Protein AF-A0A8C6Y7R2-F1 (afdb_monomer_lite)

InterPro domains:
  IPR027887 Protein of unknown function DUF4464 [PF14713] (16-83)
  IPR027887 Protein of unknown function DUF4464 [PTHR33588] (9-84)

Organism: Naja naja (NCBI:txid35670)

Radius of gyration: 19.45 Å; chains: 1; bounding box: 44×36×60 Å

Sequence (92 aa):
MAGAEGDDAGAVLDHIVTQFSTYEEYLDSQITTQDLFYLENEEMARQLVELGFRGSGEVLKREDFIARKLAAEASRISERQQQNCQVWKPLA

Secondary structure (DSSP, 8-state):
-----TTHHHHHHHHHHHH-SSHHHHHHHH--HHHHHHHS-HHHHHHHHHTTSSSSS-PPPHHHHHHHHHHHHHHHHHHHHHHHHHHT----

Foldseek 3Di:
DDDPPPPPVLVVLVVLVVVDVAPLVVLQVQDDVVNCVVVVDSVVSSVCVQVLVGDPSDRDHNCNSVVSVVVVVVVVVVVVVVVVVVVPPPDD

pLDDT: mean 71.02, std 11.4, range [38.59, 84.19]

Structure (mmCIF, N/CA/C/O backbone):
data_AF-A0A8C6Y7R2-F1
#
_entry.id   AF-A0A8C6Y7R2-F1
#
loop_
_atom_site.group_PDB
_atom_site.id
_atom_site.type_symbol
_atom_site.label_atom_id
_atom_site.label_alt_id
_atom_site.label_comp_id
_atom_site.label_asym_id
_atom_site.label_entity_id
_atom_site.label_seq_id
_atom_site.pdbx_PDB_ins_code
_atom_site.Cartn_x
_atom_site.Cartn_y
_atom_site.Cartn_z
_atom_site.occupancy
_atom_site.B_iso_or_equiv
_atom_site.auth_seq_id
_atom_site.auth_comp_id
_atom_site.auth_asym_id
_atom_site.auth_atom_id
_atom_site.pdbx_PDB_model_num
ATOM 1 N N . MET A 1 1 ? 1.801 -31.584 -13.991 1.00 39.00 1 MET A N 1
ATOM 2 C CA . MET A 1 1 ? 2.632 -30.366 -14.041 1.00 39.00 1 MET A CA 1
ATOM 3 C C . MET A 1 1 ? 1.822 -29.288 -13.346 1.00 39.00 1 MET A C 1
ATOM 5 O O . MET A 1 1 ? 0.702 -29.044 -13.771 1.00 39.00 1 MET A O 1
ATOM 9 N N . ALA A 1 2 ? 2.286 -28.851 -12.178 1.00 43.28 2 ALA A N 1
ATOM 10 C CA . ALA A 1 2 ? 1.549 -28.008 -11.241 1.00 43.28 2 ALA A CA 1
ATOM 11 C C . ALA A 1 2 ? 1.585 -26.523 -11.642 1.00 43.28 2 ALA A C 1
ATOM 13 O O . ALA A 1 2 ? 2.604 -26.074 -12.160 1.00 43.28 2 ALA A O 1
ATOM 14 N N . GLY A 1 3 ? 0.501 -25.803 -11.330 1.00 38.59 3 GLY A N 1
ATOM 15 C CA . GLY A 1 3 ? 0.510 -24.378 -10.980 1.00 38.59 3 GLY A CA 1
ATOM 16 C C . GLY A 1 3 ? 0.566 -23.374 -12.129 1.00 38.59 3 GLY A C 1
ATOM 17 O O . GLY A 1 3 ? 1.605 -22.770 -12.364 1.00 38.59 3 GLY A O 1
ATOM 18 N N . ALA A 1 4 ? -0.573 -23.128 -12.777 1.00 45.19 4 ALA A N 1
ATOM 19 C CA . ALA A 1 4 ? -0.841 -21.870 -13.474 1.00 45.19 4 ALA A CA 1
ATOM 20 C C . ALA A 1 4 ? -1.758 -21.017 -12.580 1.00 45.19 4 ALA A C 1
ATOM 22 O O . ALA A 1 4 ? -2.948 -20.900 -12.839 1.00 45.19 4 ALA A O 1
ATOM 23 N N . GLU A 1 5 ? -1.219 -20.503 -11.473 1.00 49.16 5 GLU A N 1
ATOM 24 C CA . GLU A 1 5 ? -1.935 -19.610 -10.537 1.00 49.16 5 GLU A CA 1
ATOM 25 C C . GLU A 1 5 ? -1.214 -18.249 -10.382 1.00 49.16 5 GLU A C 1
ATOM 27 O O . GLU A 1 5 ? -1.531 -17.465 -9.499 1.00 49.16 5 GLU A O 1
ATOM 32 N N . GLY A 1 6 ? -0.244 -17.932 -11.253 1.00 51.88 6 GLY A N 1
ATOM 33 C CA . GLY A 1 6 ? 0.602 -16.731 -11.138 1.00 51.88 6 GLY A CA 1
ATOM 34 C C . GLY A 1 6 ? 0.131 -15.475 -11.889 1.00 51.88 6 GLY A C 1
ATOM 35 O O . GLY A 1 6 ? 0.677 -14.398 -11.649 1.00 51.88 6 GLY A O 1
ATOM 36 N N . ASP A 1 7 ? -0.852 -15.581 -12.787 1.00 53.16 7 ASP A N 1
ATOM 37 C CA . ASP A 1 7 ? -1.265 -14.465 -13.656 1.00 53.16 7 ASP A CA 1
ATOM 38 C C . ASP A 1 7 ? -2.388 -13.595 -13.059 1.00 53.16 7 ASP A C 1
ATOM 40 O O . ASP A 1 7 ? -2.430 -12.393 -13.317 1.00 53.16 7 ASP A O 1
ATOM 44 N N . ASP A 1 8 ? -3.255 -14.154 -12.206 1.00 56.69 8 ASP A N 1
ATOM 45 C CA . ASP A 1 8 ? -4.393 -13.418 -11.625 1.00 56.69 8 ASP A CA 1
ATOM 46 C C . ASP A 1 8 ? -3.940 -12.448 -10.524 1.00 56.69 8 ASP A C 1
ATOM 48 O O . ASP A 1 8 ? -4.230 -11.250 -10.570 1.00 56.69 8 ASP A O 1
ATOM 52 N N . ALA A 1 9 ? -3.080 -12.924 -9.616 1.00 59.62 9 ALA A N 1
ATOM 53 C CA . ALA A 1 9 ? -2.470 -12.096 -8.578 1.00 59.62 9 ALA A CA 1
ATOM 54 C C . ALA A 1 9 ? -1.702 -10.907 -9.173 1.00 59.62 9 ALA A C 1
ATOM 56 O O . ALA A 1 9 ? -1.678 -9.830 -8.587 1.00 59.62 9 ALA A O 1
ATOM 57 N N . GLY A 1 10 ? -1.106 -11.071 -10.361 1.00 64.88 10 GLY A N 1
AT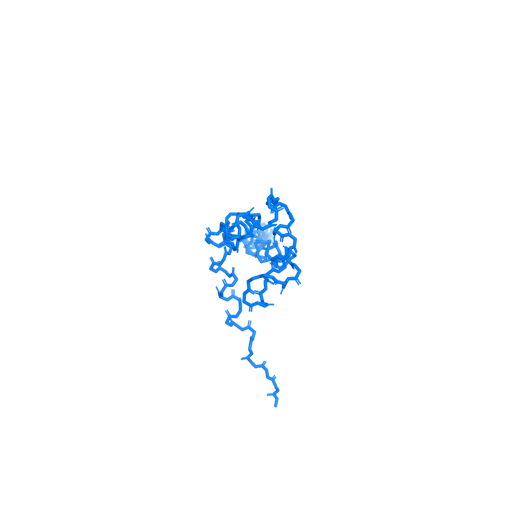OM 58 C CA . GLY A 1 10 ? -0.405 -9.991 -11.043 1.00 64.88 10 GLY A CA 1
ATOM 59 C C . GLY A 1 10 ? -1.301 -8.894 -11.595 1.00 64.88 10 GLY A C 1
ATOM 60 O O . GLY A 1 10 ? -0.912 -7.730 -11.516 1.00 64.88 10 GLY A O 1
ATOM 61 N N . ALA A 1 11 ? -2.484 -9.242 -12.095 1.00 70.62 11 ALA A N 1
ATOM 62 C CA . ALA A 1 11 ? -3.479 -8.271 -12.536 1.00 70.62 11 ALA A CA 1
ATOM 63 C C . ALA A 1 11 ? -4.130 -7.547 -11.346 1.00 70.62 11 ALA A C 1
ATOM 65 O O . ALA A 1 11 ? -4.316 -6.333 -11.394 1.00 70.62 11 ALA A O 1
ATOM 66 N N . VAL A 1 12 ? -4.404 -8.262 -10.247 1.00 72.12 12 VAL A N 1
ATOM 67 C CA . VAL A 1 12 ? -4.894 -7.658 -8.995 1.00 72.12 12 VAL A CA 1
ATOM 68 C C . VAL A 1 12 ? -3.866 -6.669 -8.440 1.00 72.12 12 VAL A C 1
ATOM 70 O O . VAL A 1 12 ? -4.211 -5.543 -8.092 1.00 72.12 12 VAL A O 1
ATOM 73 N N . LEU A 1 13 ? -2.587 -7.047 -8.432 1.00 72.56 13 LEU A N 1
ATOM 74 C CA . LEU A 1 13 ? -1.476 -6.172 -8.058 1.00 72.56 13 LEU A CA 1
ATOM 75 C C . LEU A 1 13 ? -1.368 -4.926 -8.938 1.00 72.56 13 LEU A C 1
ATOM 77 O O . LEU A 1 13 ? -1.177 -3.839 -8.402 1.00 72.56 13 LEU A O 1
ATOM 81 N N . ASP A 1 14 ? -1.470 -5.084 -10.262 1.00 76.94 14 ASP A N 1
ATOM 82 C CA . ASP A 1 14 ? -1.443 -3.977 -11.226 1.00 76.94 14 ASP A CA 1
ATOM 83 C C . ASP A 1 14 ? -2.588 -2.988 -10.962 1.00 76.94 14 ASP A C 1
ATOM 85 O O . ASP A 1 14 ? -2.383 -1.774 -10.901 1.00 76.94 14 ASP A O 1
ATOM 89 N N . HIS A 1 15 ? -3.781 -3.513 -10.673 1.00 80.00 15 HIS A N 1
ATOM 90 C CA . HIS A 1 15 ? -4.928 -2.709 -10.269 1.00 80.00 15 HIS A CA 1
ATOM 91 C C . HIS A 1 15 ? -4.676 -1.972 -8.940 1.00 80.00 15 HIS A C 1
ATOM 93 O O . HIS A 1 15 ? -5.004 -0.799 -8.809 1.00 80.00 15 HIS A O 1
ATOM 99 N N . ILE A 1 16 ? -4.018 -2.605 -7.965 1.00 80.25 16 ILE A N 1
ATOM 100 C CA . ILE A 1 16 ? -3.668 -1.967 -6.684 1.00 80.25 16 ILE A CA 1
ATOM 101 C C . ILE A 1 16 ? -2.627 -0.851 -6.880 1.00 80.25 16 ILE A C 1
ATOM 103 O O . ILE A 1 16 ? -2.822 0.247 -6.368 1.00 80.25 16 ILE A O 1
ATOM 107 N N . VAL A 1 17 ? -1.541 -1.074 -7.633 1.00 79.12 17 VAL A N 1
ATOM 108 C CA . VAL A 1 17 ? -0.513 -0.032 -7.876 1.00 79.12 17 VAL A CA 1
ATOM 109 C C . VAL A 1 17 ? -1.007 1.105 -8.776 1.00 79.12 17 VAL A C 1
ATOM 111 O O . VAL A 1 17 ? -0.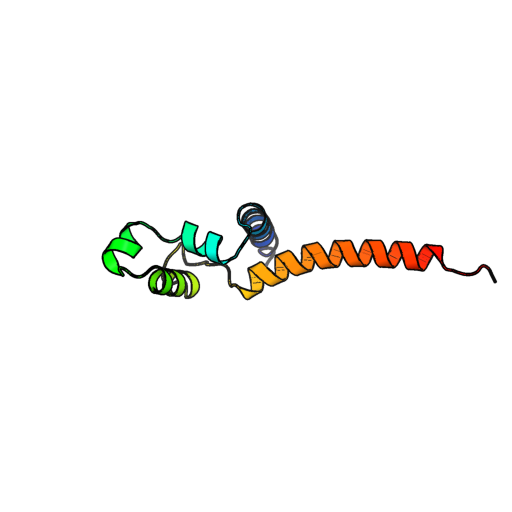411 2.182 -8.777 1.00 79.12 17 VAL A O 1
ATOM 114 N N . THR A 1 18 ? -2.068 0.881 -9.558 1.00 80.81 18 THR A N 1
ATOM 115 C CA . THR A 1 18 ? -2.731 1.931 -10.349 1.00 80.81 18 THR A CA 1
ATOM 116 C C . THR A 1 18 ? -3.784 2.686 -9.543 1.00 80.81 18 THR A C 1
ATOM 118 O O . THR A 1 18 ? -3.928 3.892 -9.740 1.00 80.81 18 THR A O 1
ATOM 121 N N . GLN A 1 19 ? -4.490 2.020 -8.623 1.00 83.38 19 GLN A N 1
ATOM 122 C CA . GLN A 1 19 ? -5.432 2.673 -7.711 1.00 83.38 19 GLN A CA 1
ATOM 123 C C . GLN A 1 19 ? -4.735 3.476 -6.608 1.00 83.38 19 GLN A C 1
ATOM 125 O O . GLN A 1 19 ? -5.200 4.565 -6.284 1.00 83.38 19 GLN A O 1
ATOM 130 N N . PHE A 1 20 ? -3.634 2.967 -6.051 1.00 83.38 20 PHE A N 1
ATOM 131 C CA . PHE A 1 20 ? -2.928 3.579 -4.926 1.00 83.38 20 PHE A CA 1
ATOM 132 C C . PHE A 1 20 ? -1.550 4.080 -5.348 1.00 83.38 20 PHE A C 1
ATOM 134 O O . PHE A 1 20 ? -0.730 3.339 -5.889 1.00 83.38 20 PHE A O 1
ATOM 141 N N . SER A 1 21 ? -1.251 5.348 -5.056 1.00 79.19 21 SER A N 1
ATOM 142 C CA . SER A 1 21 ? 0.038 5.950 -5.436 1.00 79.19 21 SER A CA 1
ATOM 143 C C . SER A 1 21 ? 1.192 5.504 -4.536 1.00 79.19 21 SER A C 1
ATOM 145 O O . SER A 1 21 ? 2.351 5.415 -4.980 1.00 79.19 21 SER A O 1
ATOM 147 N N . THR A 1 22 ? 0.878 5.236 -3.266 1.00 81.56 22 THR A N 1
ATOM 148 C CA . THR A 1 22 ? 1.830 4.839 -2.231 1.00 81.56 22 THR A CA 1
ATOM 149 C C . THR A 1 22 ? 1.334 3.615 -1.471 1.00 81.56 22 THR A C 1
ATOM 151 O O . THR A 1 22 ? 0.137 3.380 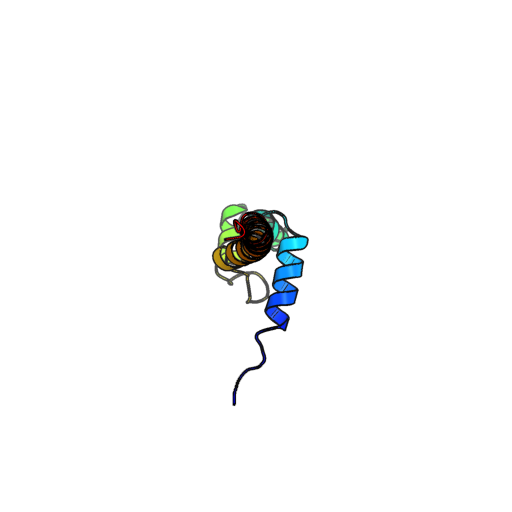-1.335 1.00 81.56 22 THR A O 1
ATOM 154 N N . TYR A 1 23 ? 2.284 2.838 -0.955 1.00 83.00 23 TYR A N 1
ATOM 155 C CA . TYR A 1 23 ? 1.982 1.649 -0.162 1.00 83.00 23 TYR A CA 1
ATOM 156 C C . TYR A 1 23 ? 1.248 1.988 1.147 1.00 83.00 23 TYR A C 1
ATOM 158 O O . TYR A 1 23 ? 0.423 1.214 1.615 1.00 83.00 23 TYR A O 1
ATOM 166 N N . GLU A 1 24 ? 1.507 3.167 1.715 1.00 81.44 24 GLU A N 1
ATOM 167 C CA . GLU A 1 24 ? 0.821 3.638 2.922 1.00 81.44 24 GLU A CA 1
ATOM 168 C C . GLU A 1 24 ? -0.668 3.889 2.667 1.00 81.44 24 GLU A C 1
ATOM 170 O O . GLU A 1 24 ? -1.480 3.546 3.514 1.00 81.44 24 GLU A O 1
ATOM 175 N N . GLU A 1 25 ? -1.027 4.393 1.484 1.00 83.88 25 GLU A N 1
ATOM 176 C CA . GLU A 1 25 ? -2.417 4.615 1.060 1.00 83.88 25 GLU A CA 1
ATOM 177 C C . GLU A 1 25 ? -3.182 3.293 0.882 1.00 83.88 25 GLU A C 1
ATOM 179 O O . GLU A 1 25 ? -4.344 3.179 1.263 1.00 83.88 25 GLU A O 1
ATOM 184 N N . TYR A 1 26 ? -2.505 2.264 0.358 1.00 84.19 26 TYR A N 1
ATOM 185 C CA . TYR A 1 26 ? -3.056 0.910 0.278 1.00 84.19 26 TYR A CA 1
ATOM 186 C C . TYR A 1 26 ? -3.313 0.322 1.671 1.00 84.19 26 TYR A C 1
ATOM 188 O O . TYR A 1 26 ? -4.376 -0.252 1.909 1.00 84.19 26 TYR A O 1
ATOM 196 N N . LEU A 1 27 ? -2.363 0.477 2.600 1.00 80.62 27 LEU A N 1
ATOM 197 C CA . LEU A 1 27 ? -2.540 0.010 3.974 1.00 80.62 27 LEU A CA 1
ATOM 198 C C . LEU A 1 27 ? -3.662 0.773 4.687 1.00 80.62 27 LEU A C 1
ATOM 200 O O . LEU A 1 27 ? -4.466 0.147 5.369 1.00 80.62 27 LEU A O 1
ATOM 204 N N . ASP A 1 28 ? -3.749 2.088 4.493 1.00 79.75 28 ASP A N 1
ATOM 205 C CA . ASP A 1 28 ? -4.799 2.934 5.066 1.00 79.75 28 ASP A CA 1
ATOM 206 C C . ASP A 1 28 ? -6.190 2.542 4.557 1.00 79.75 28 ASP A C 1
ATOM 208 O O . ASP A 1 28 ? -7.120 2.380 5.341 1.00 79.75 28 ASP A O 1
ATOM 212 N N . SER A 1 29 ? -6.314 2.230 3.263 1.00 82.88 29 SER A N 1
ATOM 213 C CA . SER 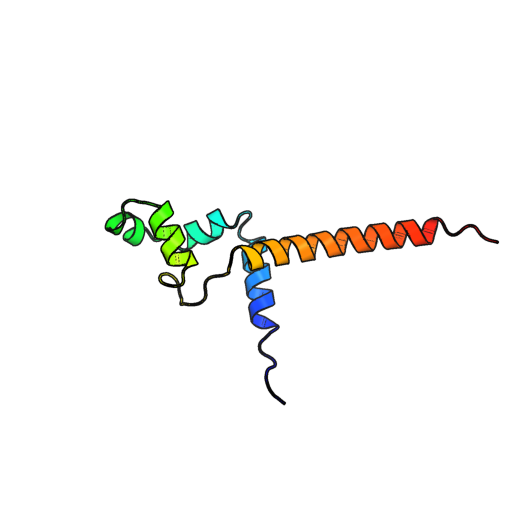A 1 29 ? -7.568 1.735 2.686 1.00 82.88 29 SER A CA 1
ATOM 214 C C . SER A 1 29 ? -8.033 0.396 3.274 1.00 82.88 29 SER A C 1
ATOM 216 O O . SER A 1 29 ? -9.200 0.034 3.100 1.00 82.88 29 SER A O 1
ATOM 218 N N . GLN A 1 30 ? -7.145 -0.360 3.922 1.00 78.94 30 GLN A N 1
ATOM 219 C CA . GLN A 1 30 ? -7.483 -1.604 4.616 1.00 78.94 30 GLN A CA 1
ATOM 220 C C . GLN A 1 30 ? -7.728 -1.408 6.116 1.00 78.94 30 GLN A C 1
ATOM 222 O O . GLN A 1 30 ? -8.272 -2.302 6.768 1.00 78.94 30 GLN A O 1
ATOM 227 N N . ILE A 1 31 ? -7.360 -0.252 6.667 1.00 82.06 31 ILE A N 1
ATOM 228 C CA . ILE A 1 31 ? -7.639 0.105 8.053 1.00 82.06 31 ILE A CA 1
ATOM 229 C C . ILE A 1 31 ? -9.089 0.548 8.146 1.00 82.06 31 ILE A C 1
ATOM 231 O O . ILE A 1 31 ? -9.545 1.461 7.462 1.00 82.06 31 ILE A O 1
ATOM 235 N N . THR A 1 32 ? -9.842 -0.104 9.024 1.00 80.56 32 THR A N 1
ATOM 236 C CA . THR A 1 32 ? -11.225 0.290 9.275 1.00 80.56 32 THR A CA 1
ATOM 237 C C . THR 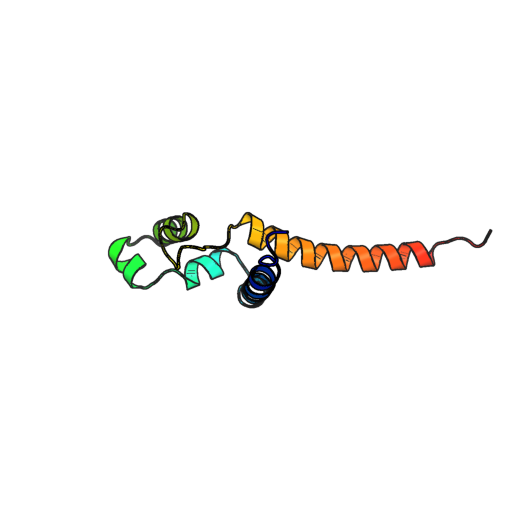A 1 32 ? -11.307 1.228 10.471 1.00 80.56 32 THR A C 1
ATOM 239 O O . THR A 1 32 ? -10.462 1.220 11.365 1.00 80.56 32 THR A O 1
ATOM 242 N N . THR A 1 33 ? -12.395 1.990 10.569 1.00 78.50 33 THR A N 1
ATOM 243 C CA . THR A 1 33 ? -12.677 2.816 11.757 1.00 78.50 33 THR A CA 1
ATOM 244 C C . THR A 1 33 ? -12.732 1.982 13.041 1.00 78.50 33 THR A C 1
ATOM 246 O O . THR A 1 33 ? -12.508 2.496 14.130 1.00 78.50 33 THR A O 1
ATOM 249 N N . GLN A 1 34 ? -13.008 0.681 12.920 1.00 78.94 34 GLN A N 1
ATOM 250 C CA . GLN A 1 34 ? -12.990 -0.257 14.032 1.00 78.94 34 GLN A CA 1
ATOM 251 C C . GLN A 1 34 ? -11.559 -0.551 14.510 1.00 78.94 34 GLN A C 1
ATOM 253 O O . GLN A 1 34 ? -11.338 -0.672 15.710 1.00 78.94 34 GLN A O 1
ATOM 258 N N . ASP A 1 35 ? -10.583 -0.621 13.603 1.00 78.19 35 ASP A N 1
ATOM 259 C CA . ASP A 1 35 ? -9.166 -0.725 13.964 1.00 78.19 35 ASP A CA 1
ATOM 260 C C . ASP A 1 35 ? -8.699 0.528 14.702 1.00 78.19 35 ASP A C 1
ATOM 262 O O . ASP A 1 35 ? -8.077 0.414 15.753 1.00 78.19 35 ASP A O 1
ATOM 266 N N . LEU A 1 36 ? -9.098 1.715 14.240 1.00 79.50 36 LEU A N 1
ATOM 267 C CA . LEU A 1 36 ? -8.842 2.972 14.954 1.00 79.50 36 LEU A CA 1
ATOM 268 C C . LEU A 1 36 ? -9.513 3.011 16.327 1.00 79.50 36 LEU A C 1
ATOM 270 O O . LEU A 1 36 ? -8.924 3.494 17.283 1.00 79.50 36 LEU A O 1
ATOM 274 N N . PHE A 1 37 ? -10.724 2.469 16.446 1.00 79.81 37 PHE A N 1
ATOM 275 C CA . PHE A 1 37 ? -11.441 2.414 17.717 1.00 79.81 37 PHE A CA 1
ATOM 276 C C . PHE A 1 37 ? -10.803 1.447 18.730 1.00 79.81 37 PHE A C 1
ATOM 278 O O . PHE A 1 37 ? -10.872 1.697 19.929 1.00 79.81 37 PHE A O 1
ATOM 285 N N . TYR A 1 38 ? -10.193 0.344 18.277 1.00 81.44 38 TYR A N 1
ATOM 286 C CA . TYR A 1 38 ? -9.560 -0.639 19.169 1.00 81.44 38 TYR A CA 1
ATOM 287 C C . TYR A 1 38 ? -8.078 -0.379 19.439 1.00 81.44 38 TYR A C 1
ATOM 289 O O . TYR A 1 38 ? -7.601 -0.713 20.522 1.00 81.44 38 TYR A O 1
ATOM 297 N N . LEU A 1 39 ? -7.343 0.154 18.463 1.00 78.62 39 LEU A N 1
ATOM 298 C CA . LEU A 1 39 ? -5.905 0.394 18.575 1.00 78.62 39 LEU A CA 1
ATOM 299 C C . LEU A 1 39 ? -5.568 1.853 18.901 1.00 78.62 39 LEU A C 1
ATOM 301 O O . LEU A 1 39 ? -4.469 2.093 19.392 1.00 78.62 39 LEU A O 1
ATOM 305 N N . GLU A 1 40 ? -6.457 2.814 18.600 1.00 75.69 40 GLU A N 1
ATOM 306 C CA . GLU A 1 40 ? -6.219 4.275 18.681 1.00 75.69 40 GLU A CA 1
ATOM 307 C C . GLU A 1 40 ? -4.950 4.757 17.948 1.00 75.69 40 GLU A C 1
ATOM 309 O O . GLU A 1 40 ? -4.556 5.917 18.043 1.00 75.69 40 GLU A O 1
ATOM 314 N N . ASN A 1 41 ? -4.305 3.867 17.192 1.00 79.25 41 ASN A N 1
ATOM 315 C CA . ASN A 1 41 ? -3.009 4.077 16.581 1.00 79.25 41 ASN A CA 1
ATOM 316 C C . ASN A 1 41 ? -3.008 3.504 15.160 1.00 79.25 41 ASN A C 1
ATOM 318 O O . ASN A 1 41 ? -2.980 2.288 14.944 1.00 79.25 41 ASN A O 1
ATOM 322 N N . GLU A 1 42 ? -3.014 4.421 14.196 1.00 78.06 42 GLU A N 1
ATOM 323 C CA . GLU A 1 42 ? -2.972 4.152 12.757 1.00 78.06 42 GLU A CA 1
ATOM 324 C C . GLU A 1 42 ? -1.739 3.341 12.343 1.00 78.06 42 GLU A C 1
ATOM 326 O O . GLU A 1 42 ? -1.830 2.446 11.506 1.00 78.06 42 GLU A O 1
ATOM 331 N N . GLU A 1 43 ? -0.574 3.606 12.937 1.00 79.56 43 GLU A N 1
ATOM 332 C CA . GLU A 1 43 ? 0.658 2.866 12.637 1.00 79.56 43 GLU A CA 1
ATOM 333 C C . GLU A 1 43 ? 0.567 1.415 13.115 1.00 79.56 43 GLU A C 1
ATOM 335 O O . GLU A 1 43 ? 0.971 0.491 12.407 1.00 79.56 43 GLU A O 1
ATOM 340 N N . MET A 1 44 ? -0.033 1.196 14.285 1.00 78.62 44 MET A N 1
ATOM 341 C CA . MET A 1 44 ? -0.196 -0.141 14.847 1.00 78.62 44 MET A CA 1
ATOM 342 C C . MET A 1 44 ? -1.188 -0.980 14.026 1.00 78.62 44 MET A C 1
ATOM 344 O O . MET A 1 44 ? -0.942 -2.161 13.774 1.00 78.62 44 MET A O 1
ATOM 348 N N . ALA A 1 45 ? -2.267 -0.362 13.535 1.00 82.44 45 ALA A N 1
ATOM 349 C CA . ALA A 1 45 ? -3.195 -0.999 12.604 1.00 82.44 45 ALA A CA 1
ATOM 350 C C . ALA A 1 45 ? -2.520 -1.334 11.260 1.00 82.44 45 ALA A C 1
ATOM 352 O O . ALA A 1 45 ? -2.682 -2.450 10.761 1.00 82.44 45 ALA A O 1
ATOM 353 N N . ARG A 1 46 ? -1.686 -0.426 10.722 1.00 81.81 46 ARG A N 1
ATOM 354 C CA . ARG A 1 46 ? -0.898 -0.669 9.497 1.00 81.81 46 ARG A CA 1
ATOM 355 C C . ARG A 1 46 ? -0.001 -1.891 9.635 1.00 81.81 46 ARG A C 1
ATOM 357 O O . ARG A 1 46 ? 0.025 -2.724 8.734 1.00 81.81 46 ARG A O 1
ATOM 364 N N . GLN A 1 47 ? 0.692 -2.032 10.764 1.00 79.81 47 GLN A N 1
ATOM 365 C CA . GLN A 1 47 ? 1.557 -3.187 11.002 1.00 79.81 47 GLN A CA 1
ATOM 366 C C . GLN A 1 47 ? 0.775 -4.502 11.071 1.00 79.81 47 GLN A C 1
ATOM 368 O O . GLN A 1 47 ? 1.243 -5.509 10.552 1.00 79.81 47 GLN A O 1
ATOM 373 N N . LEU A 1 48 ? -0.414 -4.518 11.678 1.00 79.38 48 LEU A N 1
ATOM 374 C CA . LEU A 1 48 ? -1.248 -5.725 11.735 1.00 79.38 48 LEU A CA 1
ATOM 375 C C . LEU A 1 48 ? -1.752 -6.150 10.357 1.00 79.38 48 LEU A C 1
ATOM 377 O O . LEU A 1 48 ? -1.778 -7.345 10.057 1.00 79.38 48 LEU A O 1
ATOM 381 N N . VAL A 1 49 ? -2.136 -5.176 9.531 1.00 79.25 49 VAL A N 1
ATOM 382 C CA . VAL A 1 49 ? -2.511 -5.420 8.138 1.00 79.25 49 VAL A CA 1
ATOM 383 C C . VAL A 1 49 ? -1.308 -5.957 7.368 1.00 79.25 49 VAL A C 1
ATOM 385 O O . VAL A 1 49 ? -1.421 -7.003 6.745 1.00 79.25 49 VAL A O 1
ATOM 388 N N . GLU A 1 50 ? -0.138 -5.322 7.487 1.00 79.56 50 GLU A N 1
ATOM 389 C CA . GLU A 1 50 ? 1.110 -5.757 6.841 1.00 79.56 50 GLU A CA 1
ATOM 390 C C . GLU A 1 50 ? 1.581 -7.154 7.289 1.00 79.56 50 GLU A C 1
ATOM 392 O O . GLU A 1 50 ? 2.136 -7.913 6.495 1.00 79.56 50 GLU A O 1
ATOM 397 N N . LEU A 1 51 ? 1.332 -7.529 8.544 1.00 75.25 51 LEU A N 1
ATOM 398 C CA . LEU A 1 51 ? 1.637 -8.859 9.076 1.00 75.25 51 LEU A CA 1
ATOM 399 C C . LEU A 1 51 ? 0.610 -9.928 8.651 1.00 75.25 51 LEU A C 1
ATOM 401 O O . LEU A 1 51 ? 0.774 -11.094 9.010 1.00 75.25 51 LEU A O 1
ATOM 405 N N . GLY A 1 52 ? -0.447 -9.557 7.918 1.00 72.50 52 GLY A N 1
ATOM 406 C CA . GLY A 1 52 ? -1.513 -10.468 7.488 1.00 72.50 52 GLY A CA 1
ATOM 407 C C . GLY A 1 52 ? -2.479 -10.872 8.608 1.00 72.50 52 GLY A C 1
ATOM 408 O O . GLY A 1 52 ? -3.269 -11.798 8.437 1.00 72.50 52 GLY A O 1
ATOM 409 N N . PHE A 1 53 ? -2.437 -10.186 9.756 1.00 66.75 53 PHE A N 1
ATOM 410 C CA . PHE A 1 53 ? -3.386 -10.379 10.860 1.00 66.75 53 PHE A CA 1
ATOM 411 C C . PHE A 1 53 ? -4.705 -9.616 10.642 1.00 66.75 53 PHE A C 1
ATOM 413 O O . PHE A 1 53 ? -5.701 -9.912 11.306 1.00 66.75 53 PHE A O 1
ATOM 420 N N . ARG A 1 54 ? -4.730 -8.645 9.718 1.00 64.19 54 ARG A N 1
ATOM 421 C CA . ARG A 1 54 ? -5.910 -7.862 9.316 1.00 64.19 54 ARG A CA 1
ATOM 422 C C . ARG A 1 54 ? -5.989 -7.739 7.788 1.00 64.19 54 ARG A C 1
ATOM 424 O O . ARG A 1 54 ? -4.962 -7.646 7.130 1.00 64.19 54 ARG A O 1
ATOM 431 N N . GLY A 1 55 ? -7.204 -7.730 7.230 1.00 55.66 55 GLY A N 1
ATOM 432 C CA . GLY A 1 55 ? -7.444 -7.919 5.786 1.00 55.66 55 GLY A CA 1
ATOM 433 C C . GLY A 1 55 ? -7.614 -9.405 5.442 1.00 55.66 55 GLY A C 1
ATOM 434 O O . GLY A 1 55 ? -7.402 -10.242 6.313 1.00 55.66 55 GLY A O 1
ATOM 435 N N . SER A 1 56 ? -8.033 -9.755 4.220 1.00 55.50 56 SER A N 1
ATOM 436 C CA . SER A 1 56 ? -8.380 -11.126 3.761 1.00 55.50 56 SER A CA 1
ATOM 437 C C . SER A 1 56 ? -7.240 -12.174 3.786 1.00 55.50 56 SER A C 1
ATOM 439 O O . SER A 1 56 ? -7.213 -13.078 2.957 1.00 55.50 56 SER A O 1
ATOM 441 N N . GLY A 1 57 ? -6.283 -12.077 4.712 1.00 54.97 57 GLY A N 1
ATOM 442 C CA . GLY A 1 57 ? -5.156 -12.994 4.898 1.00 54.97 57 GLY A CA 1
ATOM 443 C C . GLY A 1 57 ? -4.027 -12.817 3.882 1.00 54.97 57 GLY A C 1
ATOM 444 O O . GLY A 1 57 ? -2.883 -13.141 4.184 1.00 54.97 57 GLY A O 1
ATOM 445 N N . GLU A 1 58 ? -4.320 -12.244 2.716 1.00 62.50 58 GLU A N 1
ATOM 446 C CA . GLU A 1 58 ? -3.353 -11.971 1.656 1.00 62.50 58 GLU A CA 1
ATOM 447 C C . GLU A 1 58 ? -3.155 -10.458 1.511 1.00 62.50 58 GLU A C 1
ATOM 449 O O . GLU A 1 58 ? -3.823 -9.778 0.732 1.00 62.50 58 GLU A O 1
ATOM 454 N N . VAL A 1 59 ? -2.267 -9.908 2.341 1.00 71.44 59 VAL A N 1
ATOM 455 C CA . VAL A 1 59 ? -1.795 -8.530 2.188 1.00 71.44 59 VAL A CA 1
ATOM 456 C C . VAL A 1 59 ? -0.619 -8.509 1.225 1.00 71.44 59 VAL A C 1
ATOM 458 O O . VAL A 1 59 ? 0.267 -9.370 1.267 1.00 71.44 59 VAL A O 1
ATOM 461 N N . LEU A 1 60 ? -0.583 -7.497 0.368 1.00 74.19 60 LEU A N 1
ATOM 462 C CA . LEU A 1 60 ? 0.566 -7.297 -0.487 1.00 74.19 60 LEU A CA 1
ATOM 463 C C . LEU A 1 60 ? 1.762 -6.798 0.325 1.00 74.19 60 LEU A C 1
ATOM 465 O O . LEU A 1 60 ? 1.643 -5.811 1.043 1.00 74.19 60 LEU A O 1
ATOM 469 N N . LYS A 1 61 ? 2.929 -7.434 0.184 1.00 76.50 61 LYS A N 1
ATOM 470 C CA . LYS A 1 61 ? 4.154 -6.949 0.829 1.00 76.50 61 LYS A CA 1
ATOM 471 C C . LYS A 1 61 ? 4.620 -5.646 0.193 1.00 76.50 61 LYS A C 1
ATOM 473 O O . LYS A 1 61 ? 4.561 -5.477 -1.027 1.00 76.50 61 LYS A O 1
ATOM 478 N N . ARG A 1 62 ? 5.200 -4.765 1.013 1.00 81.00 62 ARG A N 1
ATOM 479 C CA . ARG A 1 62 ? 5.843 -3.526 0.550 1.00 81.00 62 ARG A CA 1
ATOM 480 C C . ARG A 1 62 ? 6.819 -3.772 -0.600 1.00 81.00 62 ARG A C 1
ATOM 482 O O . ARG A 1 62 ? 6.840 -3.017 -1.568 1.00 81.00 62 ARG A O 1
ATOM 489 N N . GLU A 1 63 ? 7.616 -4.831 -0.484 1.00 76.81 63 GLU A N 1
ATOM 490 C CA . GLU A 1 63 ? 8.601 -5.224 -1.492 1.00 76.81 63 GLU A CA 1
ATOM 491 C C . GLU A 1 63 ? 7.942 -5.562 -2.832 1.00 76.81 63 GLU A C 1
ATOM 493 O O . GLU A 1 63 ? 8.408 -5.073 -3.856 1.00 76.81 63 GLU A O 1
ATOM 498 N N . ASP A 1 64 ? 6.828 -6.299 -2.836 1.00 79.00 64 ASP A N 1
ATOM 499 C CA . ASP A 1 64 ? 6.080 -6.634 -4.052 1.00 79.00 64 ASP A CA 1
ATOM 500 C C . ASP A 1 64 ? 5.459 -5.397 -4.710 1.00 79.00 64 ASP A C 1
ATOM 502 O O . ASP A 1 64 ? 5.575 -5.217 -5.924 1.00 79.00 64 ASP A O 1
ATOM 506 N N . PHE A 1 65 ? 4.854 -4.505 -3.916 1.00 81.50 65 PHE A N 1
ATOM 507 C CA . PHE A 1 65 ? 4.281 -3.252 -4.422 1.00 81.50 65 PHE A CA 1
ATOM 508 C C . PHE A 1 65 ? 5.350 -2.393 -5.113 1.00 81.50 65 PHE A C 1
ATOM 510 O O . PHE A 1 65 ? 5.158 -1.904 -6.231 1.00 81.50 65 PHE A O 1
ATOM 517 N N . ILE A 1 66 ? 6.511 -2.238 -4.467 1.00 80.75 66 ILE A N 1
ATOM 518 C CA . ILE A 1 66 ? 7.631 -1.471 -5.020 1.00 80.75 66 ILE A CA 1
ATOM 519 C C . ILE A 1 66 ? 8.209 -2.183 -6.240 1.00 80.75 66 ILE A C 1
ATOM 521 O O . ILE A 1 66 ? 8.405 -1.536 -7.264 1.00 80.75 66 ILE A O 1
ATOM 525 N N . ALA A 1 67 ? 8.451 -3.494 -6.166 1.00 81.50 67 ALA A N 1
ATOM 526 C CA . ALA A 1 67 ? 9.015 -4.274 -7.261 1.00 81.50 67 ALA A CA 1
ATOM 527 C C . ALA A 1 67 ? 8.150 -4.187 -8.520 1.00 81.50 67 ALA A C 1
ATOM 529 O O . ALA A 1 67 ? 8.690 -4.036 -9.613 1.00 81.50 67 ALA A O 1
ATOM 530 N N . ARG A 1 68 ? 6.818 -4.209 -8.384 1.00 79.25 68 ARG A N 1
ATOM 531 C CA . ARG A 1 68 ? 5.901 -4.100 -9.524 1.00 79.25 68 ARG A CA 1
ATOM 532 C C . ARG A 1 68 ? 5.932 -2.718 -10.164 1.00 79.25 68 ARG A C 1
ATOM 534 O O . ARG A 1 68 ? 6.065 -2.614 -11.383 1.00 79.25 68 ARG A O 1
ATOM 541 N N . LYS A 1 69 ? 5.911 -1.661 -9.347 1.00 80.38 69 LYS A N 1
ATOM 542 C CA . LYS A 1 69 ? 6.069 -0.279 -9.820 1.00 80.38 69 LYS A CA 1
ATOM 543 C C . LYS A 1 69 ? 7.417 -0.084 -10.519 1.00 80.38 69 LYS A C 1
ATOM 545 O O . LYS A 1 69 ? 7.480 0.494 -11.603 1.00 80.38 69 LYS A O 1
ATOM 550 N N . LEU A 1 70 ? 8.485 -0.628 -9.934 1.00 79.81 70 LEU A N 1
ATOM 551 C CA . LEU A 1 70 ? 9.832 -0.563 -10.490 1.00 79.81 70 LEU A CA 1
ATOM 552 C C . LEU A 1 70 ? 9.943 -1.349 -11.798 1.00 79.81 70 LEU A C 1
ATOM 554 O O . LEU A 1 70 ? 10.563 -0.866 -12.734 1.00 79.81 70 LEU A O 1
ATOM 558 N N . ALA A 1 71 ? 9.337 -2.534 -11.886 1.00 77.81 71 ALA A N 1
ATOM 559 C CA . ALA A 1 71 ? 9.330 -3.351 -13.096 1.00 77.81 71 ALA A CA 1
ATOM 560 C C . ALA A 1 71 ? 8.595 -2.644 -14.245 1.00 77.81 71 ALA A C 1
ATOM 562 O O . ALA A 1 71 ? 9.111 -2.593 -15.364 1.00 77.81 71 ALA A O 1
ATOM 563 N N . ALA A 1 72 ? 7.442 -2.029 -13.956 1.00 72.19 72 ALA A N 1
ATOM 564 C CA . ALA A 1 72 ? 6.704 -1.220 -14.922 1.00 72.19 72 ALA A CA 1
ATOM 565 C C . ALA A 1 72 ? 7.533 -0.020 -15.420 1.00 72.19 72 ALA A C 1
ATOM 567 O O . ALA A 1 72 ? 7.545 0.288 -16.613 1.00 72.19 72 ALA A O 1
ATOM 568 N N . GLU A 1 73 ? 8.276 0.645 -14.532 1.00 72.25 73 GLU A N 1
ATOM 569 C CA . GLU A 1 73 ? 9.127 1.780 -14.899 1.00 72.25 73 GLU A CA 1
ATOM 570 C C . GLU A 1 73 ? 10.408 1.351 -15.642 1.00 72.25 73 GLU A C 1
ATOM 572 O O . GLU A 1 73 ? 10.773 1.947 -16.659 1.00 72.25 73 GLU A O 1
ATOM 577 N N . ALA A 1 74 ? 11.051 0.267 -15.204 1.00 72.88 74 ALA A N 1
ATOM 578 C CA . ALA A 1 74 ? 12.251 -0.294 -15.817 1.00 72.88 74 ALA A CA 1
ATOM 579 C C . ALA A 1 74 ? 11.993 -0.771 -17.251 1.00 72.88 74 ALA A C 1
ATOM 581 O O . ALA A 1 74 ? 12.826 -0.528 -18.129 1.00 72.88 74 ALA A O 1
ATOM 582 N N . SER A 1 75 ? 10.826 -1.372 -17.514 1.00 64.81 75 SER A N 1
ATOM 583 C CA . SER A 1 75 ? 10.427 -1.767 -18.869 1.00 64.81 75 SER A CA 1
ATOM 584 C C . SER A 1 75 ? 10.451 -0.558 -19.812 1.00 64.81 75 SER A C 1
ATOM 586 O O . SER A 1 75 ? 11.139 -0.587 -20.834 1.00 64.81 75 SER A O 1
ATOM 588 N N . ARG A 1 76 ? 9.852 0.568 -19.398 1.00 66.62 76 ARG A N 1
ATOM 589 C CA . ARG A 1 76 ? 9.793 1.815 -20.187 1.00 66.62 76 ARG A CA 1
ATOM 590 C C . ARG A 1 76 ? 11.172 2.427 -20.446 1.00 66.62 76 ARG A C 1
ATOM 592 O O . ARG A 1 76 ? 11.417 3.002 -21.509 1.00 66.62 76 ARG A O 1
ATOM 599 N N . ILE A 1 77 ? 12.078 2.343 -19.470 1.00 63.47 77 ILE A N 1
ATOM 600 C CA . ILE A 1 77 ? 13.446 2.862 -19.607 1.00 63.47 77 ILE A CA 1
ATOM 601 C C . ILE A 1 77 ? 14.253 1.984 -20.571 1.00 63.47 77 ILE A C 1
ATOM 603 O O . ILE A 1 77 ? 14.979 2.514 -21.414 1.00 63.47 77 ILE A O 1
ATOM 607 N N . SER A 1 78 ? 14.103 0.660 -20.484 1.00 61.25 78 SER A N 1
ATOM 608 C CA . SER A 1 78 ? 14.824 -0.289 -21.337 1.00 61.25 78 SER A CA 1
ATOM 609 C C . SER A 1 78 ? 14.463 -0.132 -22.819 1.00 61.25 78 SER A C 1
ATOM 611 O O . SER A 1 78 ? 15.360 -0.100 -23.662 1.00 61.25 78 SER A O 1
ATOM 613 N N . GLU A 1 79 ? 13.185 0.092 -23.138 1.00 62.56 79 GLU A N 1
ATOM 614 C CA . GLU A 1 79 ? 12.714 0.323 -24.508 1.00 62.56 79 GLU A CA 1
ATOM 615 C C . GLU A 1 79 ? 13.324 1.594 -25.109 1.00 62.56 79 GLU A C 1
ATOM 617 O O . GLU A 1 79 ? 13.795 1.596 -26.251 1.00 62.56 79 GLU A O 1
ATOM 622 N N . ARG A 1 80 ? 13.394 2.672 -24.317 1.00 61.44 80 ARG A N 1
ATOM 623 C CA . ARG A 1 80 ? 14.013 3.934 -24.741 1.00 61.44 80 ARG A CA 1
ATOM 624 C C . ARG A 1 80 ? 15.520 3.785 -24.949 1.00 61.44 80 ARG A C 1
ATOM 626 O O . ARG A 1 80 ? 16.055 4.307 -25.926 1.00 61.44 80 ARG A O 1
ATOM 633 N N . GLN A 1 81 ? 16.209 3.074 -24.055 1.00 61.41 81 GLN A N 1
ATOM 634 C CA . GLN A 1 81 ? 17.643 2.823 -24.207 1.00 61.41 81 GLN A CA 1
ATOM 635 C C . GLN A 1 81 ? 17.940 1.953 -25.431 1.00 61.41 81 GLN A C 1
ATOM 637 O O . GLN A 1 81 ? 18.879 2.240 -26.172 1.00 61.41 81 GLN A O 1
ATOM 642 N N . GLN A 1 82 ? 17.107 0.948 -25.705 1.00 60.16 82 GLN A N 1
ATOM 643 C CA . GLN A 1 82 ? 17.289 0.072 -26.856 1.00 60.16 82 GLN A CA 1
ATOM 644 C C . GLN A 1 82 ? 17.078 0.819 -28.182 1.00 60.16 82 GLN A C 1
ATOM 646 O O . GLN A 1 82 ? 17.877 0.653 -29.104 1.00 60.16 82 GLN A O 1
ATOM 651 N N . GLN A 1 83 ? 16.084 1.710 -28.264 1.00 60.09 83 GLN A N 1
ATOM 652 C CA . GLN A 1 83 ? 15.889 2.586 -29.429 1.00 60.09 83 GLN A CA 1
ATOM 653 C C . GLN A 1 83 ? 17.071 3.545 -29.634 1.00 60.09 83 GLN A C 1
ATOM 655 O O . GLN A 1 83 ? 17.538 3.720 -30.759 1.00 60.09 83 GLN A O 1
ATOM 660 N N . ASN A 1 84 ? 17.617 4.106 -28.553 1.00 60.97 84 ASN A N 1
ATOM 661 C CA . ASN A 1 84 ? 18.764 5.009 -28.634 1.00 60.97 84 ASN A CA 1
ATOM 662 C C . ASN A 1 84 ? 20.065 4.288 -29.051 1.00 60.97 84 ASN A C 1
ATOM 664 O O . ASN A 1 84 ? 20.848 4.827 -29.830 1.00 60.97 84 ASN A O 1
ATOM 668 N N . CYS A 1 85 ? 20.280 3.044 -28.608 1.00 58.62 85 CYS A N 1
ATOM 669 C CA . CYS A 1 85 ? 21.416 2.221 -29.040 1.00 58.62 85 CYS A CA 1
ATOM 670 C C . CYS A 1 85 ? 21.320 1.765 -30.507 1.00 58.62 85 CYS A C 1
ATOM 672 O O . CYS A 1 85 ? 22.350 1.595 -31.157 1.00 58.62 85 CYS A O 1
ATOM 674 N N . GLN A 1 86 ? 20.112 1.557 -31.044 1.00 55.94 86 GLN A N 1
ATOM 675 C CA . GLN A 1 86 ? 19.924 1.205 -32.461 1.00 55.94 86 GLN A CA 1
ATOM 676 C C . GLN A 1 86 ? 20.209 2.398 -33.387 1.00 55.94 86 GLN A C 1
ATOM 678 O O . GLN A 1 86 ? 20.754 2.205 -34.470 1.00 55.94 86 GLN A O 1
ATOM 683 N N . VAL A 1 87 ? 19.889 3.619 -32.943 1.00 60.03 87 VAL A N 1
ATOM 684 C CA . VAL A 1 87 ? 20.107 4.869 -33.695 1.00 60.03 87 VAL A CA 1
ATOM 685 C C . VAL A 1 87 ? 21.591 5.213 -33.873 1.00 60.03 87 VAL A C 1
ATOM 687 O O . VAL A 1 87 ? 21.961 5.778 -34.897 1.00 60.03 87 VAL A O 1
ATOM 690 N N . TRP A 1 88 ? 22.456 4.855 -32.921 1.00 58.94 88 TRP A N 1
ATOM 691 C CA . TRP A 1 88 ? 23.878 5.234 -32.934 1.00 58.94 88 TRP A CA 1
ATOM 692 C C . TRP A 1 88 ? 24.829 4.194 -33.538 1.00 58.94 88 TRP A C 1
ATOM 694 O O . TRP A 1 88 ? 26.040 4.339 -33.388 1.00 58.94 88 TRP A O 1
ATOM 704 N N . LYS A 1 89 ? 24.336 3.157 -34.230 1.00 62.19 89 LYS A N 1
ATOM 705 C CA . LYS A 1 89 ? 25.217 2.235 -34.970 1.00 62.19 89 LYS A CA 1
ATOM 706 C C . LYS A 1 89 ? 25.912 3.009 -36.100 1.00 62.19 89 LYS A C 1
ATOM 708 O O . LYS A 1 89 ? 25.237 3.361 -37.069 1.00 62.19 89 LYS A O 1
ATOM 713 N N . PRO A 1 90 ? 27.229 3.280 -36.019 1.00 63.97 90 PRO A N 1
ATOM 714 C CA . PRO A 1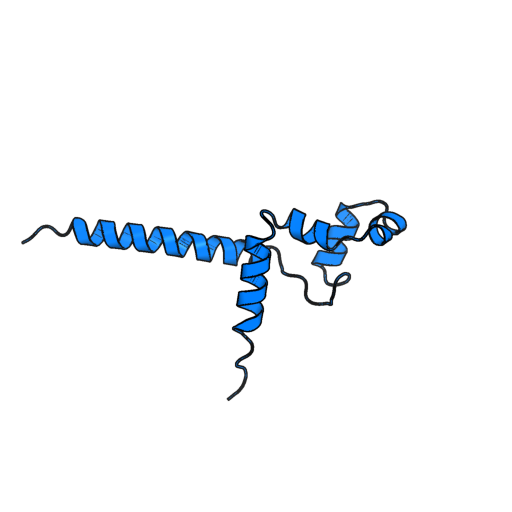 90 ? 27.929 3.898 -37.129 1.00 63.97 90 PRO A CA 1
ATOM 715 C C . PRO A 1 90 ? 27.997 2.865 -38.255 1.00 63.97 90 PRO A C 1
ATOM 717 O O . PRO A 1 90 ? 28.404 1.723 -38.030 1.00 63.97 90 PRO A O 1
ATOM 720 N N . LEU A 1 91 ? 27.543 3.258 -39.444 1.00 62.53 91 LEU A N 1
ATOM 721 C CA . LEU A 1 91 ? 27.661 2.459 -40.658 1.00 62.53 91 LEU A CA 1
ATOM 722 C C . LEU A 1 91 ? 29.162 2.315 -40.963 1.00 62.53 91 LEU A C 1
ATOM 724 O O . LEU A 1 91 ? 29.824 3.317 -41.236 1.00 62.53 91 LEU A O 1
ATOM 728 N N . ALA A 1 92 ? 29.686 1.101 -40.798 1.00 56.72 92 ALA A N 1
ATOM 729 C CA . ALA A 1 92 ? 31.051 0.739 -41.174 1.00 56.72 92 ALA A CA 1
ATOM 730 C C . ALA A 1 92 ? 31.201 0.669 -42.698 1.00 56.72 92 ALA A C 1
ATOM 732 O O . ALA A 1 92 ? 30.214 0.269 -43.362 1.00 56.72 92 ALA A O 1
#